Protein AF-A0A0R7H390-F1 (afdb_monomer_lite)

pLDDT: mean 93.68, std 4.77, range [68.94, 98.25]

Secondary structure (DSSP, 8-state):
-HHHHHHHHHHHHHHHHHHHHHHHHHHHHHTT---SPPPSS-HHHHHHHHHHHHSTT--HHHHHHHTT--HHHHHHHB-TTS-B-HHHHHHHT--

Structure (mmCIF, N/CA/C/O backbone):
data_AF-A0A0R7H390-F1
#
_entry.id   AF-A0A0R7H390-F1
#
loop_
_atom_site.group_PDB
_atom_site.id
_atom_site.type_symbol
_atom_site.label_atom_id
_atom_site.label_alt_id
_atom_site.label_comp_id
_atom_site.label_asym_id
_atom_site.label_entity_id
_atom_site.label_seq_id
_atom_site.pdbx_PDB_ins_code
_atom_site.Cartn_x
_atom_site.Cartn_y
_atom_site.Cartn_z
_atom_site.occupancy
_atom_site.B_iso_or_equiv
_atom_site.auth_seq_id
_atom_site.auth_comp_id
_atom_site.auth_asym_id
_atom_site.auth_atom_id
_atom_site.pdbx_PDB_model_num
ATOM 1 N N . MET A 1 1 ? 25.423 14.687 -37.374 1.00 68.94 1 MET A N 1
ATOM 2 C CA . MET A 1 1 ? 24.881 13.393 -37.857 1.00 68.94 1 MET A CA 1
ATOM 3 C C . MET A 1 1 ? 25.147 12.234 -36.902 1.00 68.94 1 MET A C 1
ATOM 5 O O . MET A 1 1 ? 24.192 11.565 -36.548 1.00 68.94 1 MET A O 1
ATOM 9 N N . VAL A 1 2 ? 26.380 12.016 -36.429 1.00 83.81 2 VAL A N 1
ATOM 10 C CA . VAL A 1 2 ? 26.723 10.866 -35.558 1.00 83.81 2 VAL A CA 1
ATOM 11 C C . VAL A 1 2 ? 25.930 10.830 -34.238 1.00 83.81 2 VAL A C 1
ATOM 13 O O . VAL A 1 2 ? 25.398 9.788 -33.874 1.00 83.81 2 VAL A O 1
ATOM 16 N N . PHE A 1 3 ? 25.745 11.974 -33.570 1.00 87.25 3 PHE A N 1
ATOM 17 C CA . PHE A 1 3 ? 24.935 12.056 -32.344 1.00 87.25 3 PHE A CA 1
ATOM 18 C C . PHE A 1 3 ? 23.461 11.669 -32.537 1.00 87.25 3 PHE A C 1
ATOM 20 O O . PHE A 1 3 ? 22.862 11.114 -31.625 1.00 87.25 3 PHE A O 1
ATOM 27 N N . GLY A 1 4 ? 22.886 11.921 -33.718 1.00 90.75 4 GLY A N 1
ATOM 28 C CA . GLY A 1 4 ? 21.497 11.557 -34.009 1.00 90.75 4 GLY A CA 1
ATOM 29 C C . GLY A 1 4 ? 21.309 10.046 -34.125 1.00 90.75 4 GLY A C 1
ATOM 30 O O . GLY A 1 4 ? 20.350 9.514 -33.588 1.00 90.75 4 GLY A O 1
ATOM 31 N N . ILE A 1 5 ? 22.262 9.348 -34.750 1.00 92.75 5 ILE A N 1
ATOM 32 C CA . ILE A 1 5 ? 22.227 7.882 -34.891 1.00 92.75 5 ILE A CA 1
ATOM 33 C C . ILE A 1 5 ? 22.374 7.203 -33.524 1.00 92.75 5 ILE A C 1
ATOM 35 O O . ILE A 1 5 ? 21.668 6.249 -33.220 1.00 92.75 5 ILE A O 1
ATOM 39 N N . PHE A 1 6 ? 23.264 7.705 -32.665 1.00 94.31 6 PHE A N 1
ATOM 40 C CA . PHE A 1 6 ? 23.379 7.167 -31.308 1.00 94.31 6 PHE A CA 1
ATOM 41 C C . PHE A 1 6 ? 22.156 7.480 -30.445 1.00 94.31 6 PHE A C 1
ATOM 43 O O . PHE A 1 6 ? 21.767 6.644 -29.635 1.00 94.31 6 PHE A O 1
ATOM 50 N N . ALA A 1 7 ? 21.522 8.641 -30.636 1.00 94.25 7 ALA A N 1
ATOM 51 C CA . ALA A 1 7 ? 20.273 8.960 -29.955 1.00 94.25 7 ALA A CA 1
ATOM 52 C C . ALA A 1 7 ? 19.150 7.988 -30.354 1.00 94.25 7 ALA A C 1
ATOM 54 O O . ALA A 1 7 ? 18.502 7.429 -29.473 1.00 94.25 7 ALA A O 1
ATOM 55 N N . THR A 1 8 ? 18.975 7.709 -31.651 1.00 95.19 8 THR A N 1
ATOM 56 C CA . THR A 1 8 ? 17.939 6.772 -32.115 1.00 95.19 8 THR A CA 1
ATOM 57 C C . THR A 1 8 ? 18.210 5.335 -31.671 1.00 95.19 8 THR A C 1
ATOM 59 O O . THR A 1 8 ? 17.280 4.625 -31.294 1.00 95.19 8 THR A O 1
ATOM 62 N N . LEU A 1 9 ? 19.475 4.900 -31.650 1.00 95.94 9 LEU A N 1
ATOM 63 C CA . LEU A 1 9 ? 19.848 3.587 -31.110 1.00 95.94 9 LEU A CA 1
ATOM 64 C C . LEU A 1 9 ? 19.571 3.486 -29.603 1.00 95.94 9 LEU A C 1
ATOM 66 O O . LEU A 1 9 ? 19.019 2.486 -29.150 1.00 95.94 9 LEU A O 1
ATOM 70 N N . ALA A 1 10 ? 19.887 4.529 -28.832 1.00 96.00 10 ALA A N 1
ATOM 71 C CA . ALA A 1 10 ? 19.615 4.555 -27.396 1.00 96.00 10 ALA A CA 1
ATOM 72 C C . ALA A 1 10 ? 18.107 4.527 -27.080 1.00 96.00 10 ALA A C 1
ATOM 74 O O . ALA A 1 10 ? 17.686 3.910 -26.098 1.00 96.00 10 ALA A O 1
ATOM 75 N N . GLU A 1 11 ? 17.283 5.180 -27.903 1.00 96.12 11 GLU A N 1
ATOM 76 C CA . GLU A 1 11 ? 15.821 5.109 -27.804 1.00 96.12 11 GLU A CA 1
ATOM 77 C C . GLU A 1 11 ? 15.305 3.700 -28.110 1.00 96.12 11 GLU A C 1
ATOM 79 O O . GLU A 1 11 ? 14.545 3.146 -27.314 1.00 96.12 11 GLU A O 1
ATOM 84 N N . PHE A 1 12 ? 15.797 3.075 -29.184 1.00 96.69 12 PHE A N 1
ATOM 85 C CA . PHE A 1 12 ? 15.444 1.701 -29.538 1.00 96.69 12 PHE A CA 1
ATOM 86 C C . PHE A 1 12 ? 15.781 0.700 -28.420 1.00 96.69 12 PHE A C 1
ATOM 88 O O . PHE A 1 12 ? 14.951 -0.132 -28.048 1.00 96.69 12 PHE A O 1
ATOM 95 N N . GLU A 1 13 ? 16.975 0.795 -27.828 1.00 97.50 13 GLU A N 1
ATOM 96 C CA . GLU A 1 13 ? 17.370 -0.069 -26.709 1.00 97.50 13 GLU A CA 1
ATOM 97 C C . GLU A 1 13 ? 16.482 0.139 -25.475 1.00 97.50 13 GLU A C 1
ATOM 99 O O . GLU A 1 13 ? 16.077 -0.829 -24.819 1.00 97.50 13 GLU A O 1
ATOM 104 N N . ARG A 1 14 ? 16.137 1.394 -25.160 1.00 97.19 14 ARG A N 1
ATOM 105 C CA . ARG A 1 14 ? 15.233 1.720 -24.051 1.00 97.19 14 ARG A CA 1
ATOM 106 C C . ARG A 1 14 ? 13.848 1.117 -24.264 1.00 97.19 14 ARG A C 1
ATOM 108 O O . ARG A 1 14 ? 13.281 0.566 -23.314 1.00 97.19 14 ARG A O 1
ATOM 115 N N . ASP A 1 15 ? 13.319 1.203 -25.477 1.00 97.56 15 ASP A N 1
ATOM 116 C CA . ASP A 1 15 ? 12.011 0.649 -25.813 1.00 97.56 15 ASP A CA 1
ATOM 117 C C . ASP A 1 15 ? 12.010 -0.879 -25.712 1.00 97.56 15 ASP A C 1
ATOM 119 O O . ASP A 1 15 ? 11.107 -1.449 -25.092 1.00 97.56 15 ASP A O 1
ATOM 123 N N . LEU A 1 16 ? 13.075 -1.542 -26.171 1.00 98.06 16 LEU A N 1
ATOM 124 C CA . LEU A 1 16 ? 13.220 -2.993 -26.047 1.00 98.06 16 LEU A CA 1
ATOM 125 C C . LEU A 1 16 ? 13.283 -3.452 -24.575 1.00 98.06 16 LEU A C 1
ATOM 127 O O . LEU A 1 16 ? 12.655 -4.443 -24.184 1.00 98.06 16 LEU A O 1
ATOM 131 N N . ILE A 1 17 ? 14.006 -2.718 -23.719 1.00 98.06 17 ILE A N 1
ATOM 132 C CA . ILE A 1 17 ? 14.057 -2.983 -22.270 1.00 98.06 17 ILE A CA 1
ATOM 133 C C . ILE A 1 17 ? 12.674 -2.792 -21.635 1.00 98.06 17 ILE A C 1
ATOM 135 O O . ILE A 1 17 ? 12.248 -3.600 -20.797 1.00 98.06 17 ILE A O 1
ATOM 139 N N . ARG A 1 18 ? 11.953 -1.736 -22.028 1.00 98.12 18 ARG A N 1
ATOM 140 C CA . ARG A 1 18 ? 10.603 -1.455 -21.535 1.00 98.12 18 ARG A CA 1
ATOM 141 C C . ARG A 1 18 ? 9.638 -2.570 -21.915 1.00 98.12 18 ARG A C 1
ATOM 143 O O . ARG A 1 18 ? 8.924 -3.058 -21.039 1.00 98.12 18 ARG A O 1
ATOM 150 N N . GLU A 1 19 ? 9.640 -2.998 -23.172 1.00 98.06 19 GLU A N 1
ATOM 151 C CA . GLU A 1 19 ? 8.780 -4.074 -23.664 1.00 98.06 19 GLU A CA 1
ATOM 152 C C . GLU A 1 19 ? 9.016 -5.369 -22.877 1.00 98.06 19 GLU A C 1
ATOM 154 O O . GLU A 1 19 ? 8.077 -5.943 -22.313 1.00 98.06 19 GLU A O 1
ATOM 159 N N . ARG A 1 20 ? 10.285 -5.768 -22.712 1.00 98.25 20 ARG A N 1
ATOM 160 C CA . ARG A 1 20 ? 10.655 -6.951 -21.921 1.00 98.25 20 ARG A CA 1
ATOM 161 C C . ARG A 1 20 ? 10.196 -6.839 -20.465 1.00 98.25 20 ARG A C 1
ATOM 163 O O . ARG A 1 20 ? 9.698 -7.810 -19.892 1.00 98.25 20 ARG A O 1
ATOM 170 N N . THR A 1 21 ? 10.331 -5.659 -19.862 1.00 97.75 21 THR A N 1
ATOM 171 C CA . THR A 1 21 ? 9.884 -5.409 -18.483 1.00 97.75 21 THR A CA 1
ATOM 172 C C . THR A 1 21 ? 8.366 -5.540 -18.360 1.00 97.75 21 THR A C 1
ATOM 174 O O . THR A 1 21 ? 7.869 -6.181 -17.431 1.00 97.75 21 THR A O 1
ATOM 177 N N . MET A 1 22 ? 7.616 -4.985 -19.314 1.00 97.69 22 MET A N 1
ATOM 178 C CA . MET A 1 22 ? 6.156 -5.075 -19.340 1.00 97.69 22 MET A CA 1
ATOM 179 C C . MET A 1 22 ? 5.674 -6.514 -19.529 1.00 97.69 22 MET A C 1
ATOM 181 O O . MET A 1 22 ? 4.785 -6.948 -18.792 1.00 97.69 22 MET A O 1
ATOM 185 N N . ALA A 1 23 ? 6.305 -7.277 -20.425 1.00 97.81 23 ALA A N 1
ATOM 186 C CA . ALA A 1 23 ? 6.035 -8.703 -20.599 1.00 97.81 23 ALA A CA 1
ATOM 187 C C . ALA A 1 23 ? 6.300 -9.495 -19.303 1.00 97.81 23 ALA A C 1
ATOM 189 O O . ALA A 1 23 ? 5.472 -10.304 -18.872 1.00 97.81 23 ALA A O 1
ATOM 190 N N . GLY A 1 24 ? 7.409 -9.207 -18.613 1.00 97.38 24 GLY A N 1
ATOM 191 C CA . GLY A 1 24 ? 7.732 -9.807 -17.316 1.00 97.38 24 GLY A CA 1
ATOM 192 C C . GLY A 1 24 ? 6.704 -9.482 -16.225 1.00 97.38 24 GLY A C 1
ATOM 193 O O . GLY A 1 24 ? 6.264 -10.375 -15.494 1.00 97.38 24 GLY A O 1
ATOM 194 N N . LEU A 1 25 ? 6.266 -8.221 -16.135 1.00 97.31 25 LEU A N 1
ATOM 195 C CA . LEU A 1 25 ? 5.224 -7.790 -15.199 1.00 97.31 25 LEU A CA 1
ATOM 196 C C . LEU A 1 25 ? 3.871 -8.440 -15.507 1.00 97.31 25 LEU A C 1
ATOM 198 O O . LEU A 1 25 ? 3.180 -8.861 -14.579 1.00 97.31 25 LEU A O 1
ATOM 202 N N . ALA A 1 26 ? 3.494 -8.551 -16.782 1.00 96.50 26 ALA A N 1
ATOM 203 C CA . ALA A 1 26 ? 2.273 -9.236 -17.202 1.00 96.50 26 ALA A CA 1
ATOM 204 C C . ALA A 1 26 ? 2.304 -10.718 -16.796 1.00 96.50 26 ALA A C 1
ATOM 206 O O . ALA A 1 26 ? 1.378 -11.202 -16.146 1.00 96.50 26 ALA A O 1
ATOM 207 N N . SER A 1 27 ? 3.418 -11.405 -17.062 1.00 97.25 27 SER A N 1
ATOM 208 C CA . SER A 1 27 ? 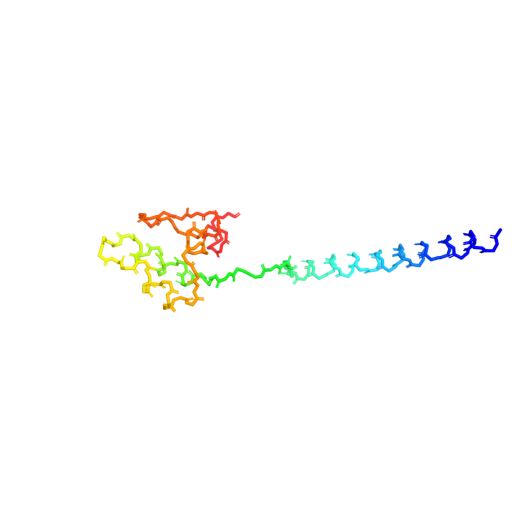3.638 -12.792 -16.641 1.00 97.25 27 SER A CA 1
ATOM 209 C C . SER A 1 27 ? 3.569 -12.959 -15.113 1.00 97.25 27 SER A C 1
ATOM 211 O O . SER A 1 27 ? 2.954 -13.897 -14.604 1.00 97.25 27 SER A O 1
ATOM 213 N N . ALA A 1 28 ? 4.147 -12.030 -14.343 1.00 96.94 28 ALA A N 1
ATOM 214 C CA . ALA A 1 28 ? 4.070 -12.055 -12.881 1.00 96.94 28 ALA A CA 1
ATOM 215 C C . ALA A 1 28 ? 2.637 -11.844 -12.360 1.00 96.94 28 ALA A C 1
ATOM 217 O O . ALA A 1 28 ? 2.230 -12.534 -11.421 1.00 96.94 28 ALA A O 1
ATOM 218 N N . ARG A 1 29 ? 1.872 -10.932 -12.975 1.00 95.31 29 ARG A N 1
ATOM 219 C CA . ARG A 1 29 ? 0.455 -10.702 -12.648 1.00 95.31 29 ARG A CA 1
ATOM 220 C C . ARG A 1 29 ? -0.408 -11.920 -12.958 1.00 95.31 29 ARG A C 1
ATOM 222 O O . ARG A 1 29 ? -1.226 -12.278 -12.119 1.00 95.31 29 ARG A O 1
ATOM 229 N N . ALA A 1 30 ? -0.173 -12.596 -14.085 1.00 95.56 30 ALA A N 1
ATOM 230 C CA . ALA A 1 30 ? -0.864 -13.839 -14.439 1.00 95.56 30 ALA A CA 1
ATOM 231 C C . ALA A 1 30 ? -0.632 -14.959 -13.405 1.00 95.56 30 ALA A C 1
ATOM 233 O O . ALA A 1 30 ? -1.536 -15.733 -13.116 1.00 95.56 30 ALA A O 1
ATOM 234 N N . ARG A 1 31 ? 0.547 -14.994 -12.764 1.00 96.81 31 ARG A N 1
ATOM 235 C CA . ARG A 1 31 ? 0.842 -15.881 -11.619 1.00 96.81 31 ARG A CA 1
ATOM 236 C C . ARG A 1 31 ? 0.263 -15.401 -10.276 1.00 96.81 31 ARG A C 1
ATOM 238 O O . ARG A 1 31 ? 0.611 -15.946 -9.234 1.00 96.81 31 ARG A O 1
ATOM 245 N N . GLY A 1 32 ? -0.555 -14.350 -10.263 1.00 93.44 32 GLY A N 1
ATOM 246 C CA . GLY A 1 32 ? -1.202 -13.821 -9.059 1.00 93.44 32 GLY A CA 1
ATOM 247 C C . GLY A 1 32 ? -0.392 -12.783 -8.272 1.00 93.44 32 GLY A C 1
ATOM 248 O O . GLY A 1 32 ? -0.816 -12.368 -7.191 1.00 93.44 32 GLY A O 1
ATOM 249 N N . ARG A 1 33 ? 0.761 -12.304 -8.768 1.00 93.38 33 ARG A N 1
ATOM 250 C CA . ARG A 1 33 ? 1.465 -11.189 -8.105 1.00 93.38 33 ARG A CA 1
ATOM 251 C C . ARG A 1 33 ? 0.766 -9.863 -8.401 1.00 93.38 33 ARG A C 1
ATOM 253 O O . ARG A 1 33 ? 0.828 -9.362 -9.516 1.00 93.38 33 ARG A O 1
ATOM 260 N N . LYS A 1 34 ? 0.181 -9.241 -7.371 1.00 88.62 34 LYS A N 1
ATOM 261 C CA . LYS A 1 34 ? -0.476 -7.922 -7.475 1.00 88.62 34 LYS A CA 1
ATOM 262 C C . LYS A 1 34 ? 0.510 -6.770 -7.750 1.00 88.62 34 LYS A C 1
ATOM 264 O O . LYS A 1 34 ? 0.185 -5.849 -8.493 1.00 88.62 34 LYS A O 1
ATOM 269 N N . GLY A 1 35 ? 1.726 -6.846 -7.200 1.00 89.56 35 GLY A N 1
ATOM 270 C CA . GLY A 1 35 ? 2.722 -5.767 -7.267 1.00 89.56 35 GLY A CA 1
ATOM 271 C C . GLY A 1 35 ? 2.392 -4.583 -6.346 1.00 89.56 35 GLY A C 1
ATOM 272 O O . GLY A 1 35 ? 1.487 -4.668 -5.517 1.00 89.56 35 GLY A O 1
ATOM 273 N N . GLY A 1 36 ? 3.139 -3.484 -6.485 1.00 92.38 36 GLY A N 1
ATOM 274 C CA . GLY A 1 36 ? 2.943 -2.256 -5.703 1.00 92.38 36 GLY A CA 1
ATOM 275 C C . GLY A 1 36 ? 3.398 -2.339 -4.239 1.00 92.38 36 GLY A C 1
ATOM 276 O O . GLY A 1 36 ? 3.934 -3.349 -3.778 1.00 92.38 36 GLY A O 1
ATOM 277 N N . ARG A 1 37 ? 3.197 -1.242 -3.498 1.00 92.38 37 ARG A N 1
ATOM 278 C CA . ARG A 1 37 ? 3.513 -1.164 -2.064 1.00 92.38 37 ARG A CA 1
ATOM 279 C C . ARG A 1 37 ? 2.499 -1.988 -1.266 1.00 92.38 37 ARG A C 1
ATOM 281 O O . ARG A 1 37 ? 1.294 -1.832 -1.443 1.00 92.38 37 ARG A O 1
ATOM 288 N N . LYS A 1 38 ? 2.986 -2.845 -0.365 1.00 92.00 38 LYS A N 1
ATOM 289 C CA 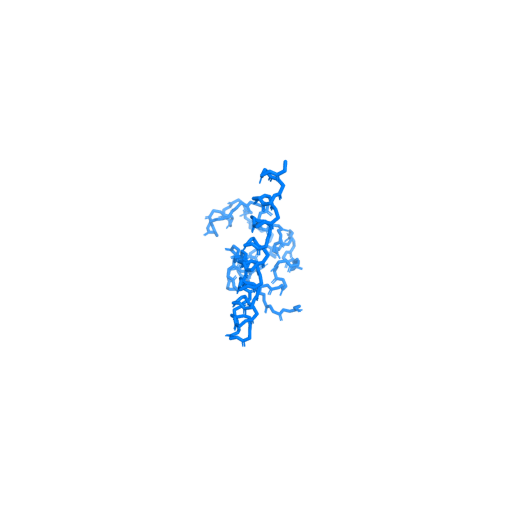. LYS A 1 38 ? 2.126 -3.583 0.572 1.00 92.00 38 LYS A CA 1
ATOM 290 C C . LYS A 1 38 ? 1.433 -2.615 1.536 1.00 92.00 38 LYS A C 1
ATOM 292 O O . LYS A 1 38 ? 2.001 -1.585 1.901 1.00 92.00 38 LYS A O 1
ATOM 297 N N . PHE A 1 39 ? 0.222 -2.965 1.962 1.00 94.19 39 PHE A N 1
ATOM 298 C CA . PHE A 1 39 ? -0.455 -2.241 3.035 1.00 94.19 39 PHE A CA 1
ATOM 299 C C . PHE A 1 39 ? 0.341 -2.351 4.337 1.00 94.19 39 PHE A C 1
ATOM 301 O O . PHE A 1 39 ? 1.014 -3.351 4.582 1.00 94.19 39 PHE A O 1
ATOM 308 N N . ALA A 1 40 ? 0.261 -1.298 5.146 1.00 93.75 40 ALA A N 1
ATOM 309 C CA . ALA A 1 40 ? 0.955 -1.198 6.425 1.00 93.75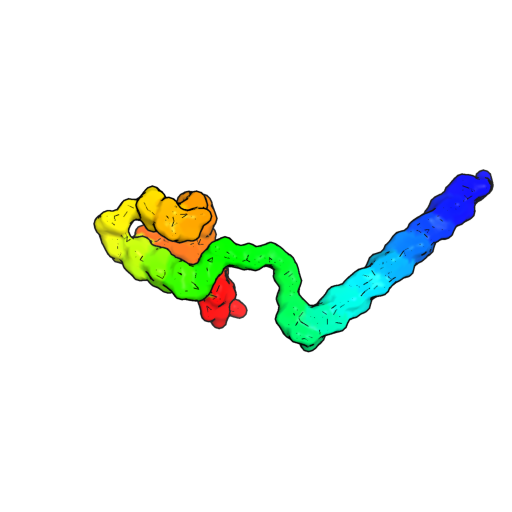 40 ALA A CA 1
ATOM 310 C C . ALA A 1 40 ? 0.329 -2.099 7.499 1.00 93.75 40 ALA A C 1
ATOM 312 O O . ALA A 1 40 ? 1.040 -2.566 8.378 1.00 93.75 40 ALA A O 1
ATOM 313 N N . LEU A 1 41 ? -0.983 -2.350 7.414 1.00 94.75 41 LEU A N 1
ATOM 314 C CA . LEU A 1 41 ? -1.713 -3.188 8.362 1.00 94.75 41 LEU A CA 1
ATOM 315 C C . LEU A 1 41 ? -2.179 -4.494 7.718 1.00 94.75 41 LEU A C 1
ATOM 317 O O . LEU A 1 41 ? -2.640 -4.526 6.574 1.00 94.75 41 LEU A O 1
ATOM 321 N N . THR A 1 42 ? -2.089 -5.573 8.490 1.00 95.31 42 THR A N 1
ATOM 322 C CA . THR A 1 42 ? -2.659 -6.884 8.159 1.00 95.31 42 THR A CA 1
ATOM 323 C C . THR A 1 42 ? -4.172 -6.911 8.397 1.00 95.31 42 THR A C 1
ATOM 325 O O . THR A 1 42 ? -4.719 -6.079 9.117 1.00 95.31 42 THR A O 1
ATOM 328 N N . LYS A 1 43 ? -4.869 -7.918 7.851 1.00 95.56 43 LYS A N 1
ATOM 329 C CA . LYS A 1 43 ? -6.313 -8.118 8.089 1.00 95.56 43 LYS A CA 1
ATOM 330 C C . LYS A 1 43 ? -6.665 -8.180 9.579 1.00 95.56 43 LYS A C 1
ATOM 332 O O . LYS A 1 43 ? -7.662 -7.595 9.991 1.00 95.56 43 LYS A O 1
ATOM 337 N N . ALA A 1 44 ? -5.847 -8.873 10.371 1.00 95.69 44 ALA A N 1
ATOM 338 C CA . ALA A 1 44 ? -6.047 -8.993 11.812 1.00 95.69 44 ALA A CA 1
ATOM 339 C C . ALA A 1 44 ? -5.894 -7.636 12.509 1.00 95.69 44 ALA A C 1
ATOM 341 O O . ALA A 1 44 ? -6.768 -7.237 13.272 1.00 95.69 44 ALA A O 1
ATOM 342 N N . GLN A 1 45 ? -4.842 -6.887 12.169 1.00 96.06 45 GLN A N 1
ATOM 343 C CA . GLN A 1 45 ? -4.611 -5.556 12.728 1.00 96.06 45 GLN A CA 1
ATOM 344 C C . GLN A 1 45 ? -5.702 -4.555 12.340 1.00 96.06 45 GLN A C 1
ATOM 346 O O . GLN A 1 45 ? -6.090 -3.743 13.168 1.00 96.06 45 GLN A O 1
ATOM 351 N N . VAL A 1 46 ? -6.238 -4.622 11.116 1.00 96.38 46 VAL A N 1
ATOM 352 C CA . VAL A 1 46 ? -7.366 -3.765 10.710 1.00 96.38 46 VAL A CA 1
ATOM 353 C C . VAL A 1 46 ? -8.607 -4.063 11.551 1.00 96.38 46 VAL A C 1
ATOM 355 O O . VAL A 1 46 ? -9.262 -3.129 12.000 1.00 96.38 46 VAL A O 1
ATOM 358 N N . ARG A 1 47 ? -8.914 -5.340 11.816 1.00 95.38 47 ARG A N 1
ATOM 359 C CA . ARG A 1 47 ? -10.044 -5.718 12.685 1.00 95.38 47 ARG A CA 1
ATOM 360 C C . ARG A 1 47 ? -9.832 -5.286 14.133 1.00 95.38 47 ARG A C 1
ATOM 362 O O . ARG A 1 47 ? -10.766 -4.791 14.751 1.00 95.38 47 ARG A O 1
ATOM 369 N N . LEU A 1 48 ? -8.612 -5.434 14.652 1.00 94.88 48 LEU A N 1
ATOM 370 C CA . LEU A 1 48 ? -8.253 -4.956 15.987 1.00 94.88 48 LEU A CA 1
ATOM 371 C C . LEU A 1 48 ? -8.422 -3.439 16.075 1.00 94.88 48 LEU A C 1
ATOM 373 O O . LEU A 1 48 ? -9.127 -2.958 16.953 1.00 94.88 48 LEU A O 1
ATOM 377 N N . ALA A 1 49 ? -7.851 -2.696 15.125 1.00 95.00 49 ALA A N 1
ATOM 378 C CA . ALA A 1 49 ? -7.987 -1.247 15.051 1.00 95.00 49 ALA A CA 1
ATOM 379 C C . ALA A 1 49 ? -9.457 -0.817 14.970 1.00 95.00 49 ALA A C 1
ATOM 381 O O . ALA A 1 49 ? -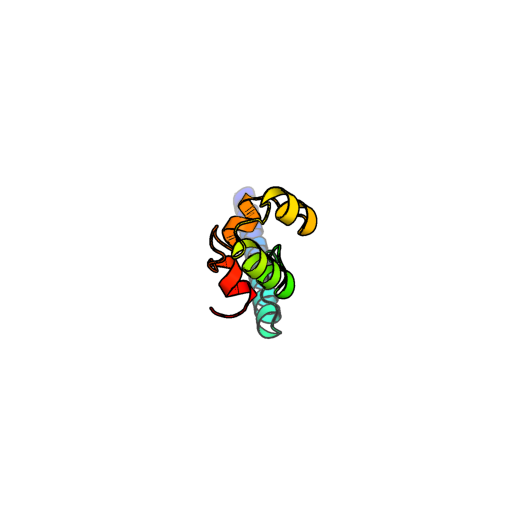9.845 0.152 15.613 1.00 95.00 49 ALA A O 1
ATOM 382 N N . GLN A 1 50 ? -10.278 -1.556 14.218 1.00 95.44 50 GLN A N 1
ATOM 383 C CA . GLN A 1 50 ? -11.714 -1.322 14.112 1.00 95.44 50 GLN A CA 1
ATOM 384 C C . GLN A 1 50 ? -12.426 -1.486 15.460 1.00 95.44 50 GLN A C 1
ATOM 386 O O . GLN A 1 50 ? -13.162 -0.595 15.876 1.00 95.44 50 GLN A O 1
ATOM 391 N N . ALA A 1 51 ? -12.186 -2.604 16.148 1.00 94.25 51 ALA A N 1
ATOM 392 C CA . ALA A 1 51 ? -12.796 -2.897 17.441 1.00 94.25 51 ALA A CA 1
ATOM 393 C C . ALA A 1 51 ? -12.323 -1.932 18.539 1.00 94.25 51 ALA A C 1
ATOM 395 O O . ALA A 1 51 ? -13.128 -1.481 19.349 1.00 94.25 51 ALA A O 1
ATOM 396 N N . ALA A 1 52 ? -11.035 -1.584 18.541 1.00 93.81 52 ALA A N 1
ATOM 397 C CA . ALA A 1 52 ? -10.457 -0.642 19.489 1.00 93.81 52 ALA A CA 1
ATOM 398 C C . ALA A 1 52 ? -11.018 0.772 19.274 1.00 93.81 52 ALA A C 1
ATOM 400 O O . ALA A 1 52 ? -11.458 1.405 20.224 1.00 93.81 52 ALA A O 1
ATOM 401 N N . MET A 1 53 ? -11.097 1.250 18.030 1.00 93.56 53 MET A N 1
ATOM 402 C CA . MET A 1 53 ? -11.671 2.566 17.710 1.00 93.56 53 MET A CA 1
ATOM 403 C C . MET A 1 53 ? -13.178 2.674 17.978 1.00 93.56 53 MET A C 1
ATOM 405 O O . MET A 1 53 ? -13.691 3.778 18.132 1.00 93.56 53 MET A O 1
ATOM 409 N N . ALA A 1 54 ? -13.905 1.555 18.029 1.00 92.00 54 ALA A N 1
ATOM 410 C CA . ALA A 1 54 ? -15.316 1.556 18.411 1.00 92.00 54 ALA A CA 1
ATOM 411 C C . ALA A 1 54 ? -15.521 1.770 19.926 1.00 92.00 54 ALA A C 1
ATOM 413 O O . ALA A 1 54 ? -16.602 2.183 20.351 1.00 92.00 54 ALA A O 1
ATOM 414 N N . GLN A 1 55 ? -14.497 1.505 20.745 1.00 92.06 55 GLN A N 1
ATOM 415 C CA . GLN A 1 55 ? -14.532 1.742 22.187 1.00 92.06 55 GLN A CA 1
ATOM 416 C C . GLN A 1 55 ? -14.199 3.206 22.487 1.00 92.06 55 GLN A C 1
ATOM 418 O O . GLN A 1 55 ? -13.222 3.755 21.981 1.00 92.06 55 GLN A O 1
ATOM 423 N N . ARG A 1 56 ? -15.008 3.841 23.341 1.00 81.19 56 ARG A N 1
ATOM 424 C CA . ARG A 1 56 ? -14.874 5.272 23.660 1.00 81.19 56 ARG A CA 1
ATOM 425 C C . ARG A 1 56 ? -13.609 5.619 24.447 1.00 81.19 56 ARG A C 1
ATOM 427 O O . ARG A 1 56 ? -13.128 6.739 24.315 1.00 81.19 56 ARG A O 1
ATOM 434 N N . ASP A 1 57 ? -13.071 4.666 25.204 1.00 86.81 57 ASP A N 1
ATOM 435 C CA . ASP A 1 57 ? -11.935 4.885 26.108 1.00 86.81 57 ASP A CA 1
ATOM 436 C C . ASP A 1 57 ? -10.574 4.567 25.464 1.00 86.81 57 ASP A C 1
ATOM 438 O O . ASP A 1 57 ? -9.528 4.650 26.109 1.00 86.81 57 ASP A O 1
ATOM 442 N N . THR A 1 58 ? -10.553 4.216 24.176 1.00 86.62 58 THR A N 1
ATOM 443 C CA . THR A 1 58 ? -9.312 3.866 23.483 1.00 86.62 58 THR A CA 1
ATOM 444 C C . THR A 1 58 ? -8.450 5.097 23.223 1.00 86.62 58 THR A C 1
ATOM 446 O O . THR A 1 58 ? -8.799 5.992 22.450 1.00 86.62 58 THR A O 1
ATOM 449 N N . SER A 1 59 ? -7.241 5.094 23.783 1.00 93.56 59 SER A N 1
ATOM 450 C CA . SER A 1 59 ? -6.193 6.043 23.408 1.00 93.56 59 SER A CA 1
ATOM 451 C C . SER A 1 59 ? -5.684 5.745 21.996 1.00 93.56 59 SER A C 1
ATOM 453 O O . SER A 1 59 ? -4.945 4.787 21.758 1.00 93.56 59 SER A O 1
ATOM 455 N N . VAL A 1 60 ? -6.015 6.621 21.041 1.00 93.31 60 VAL A N 1
ATOM 456 C CA . VAL A 1 60 ? -5.516 6.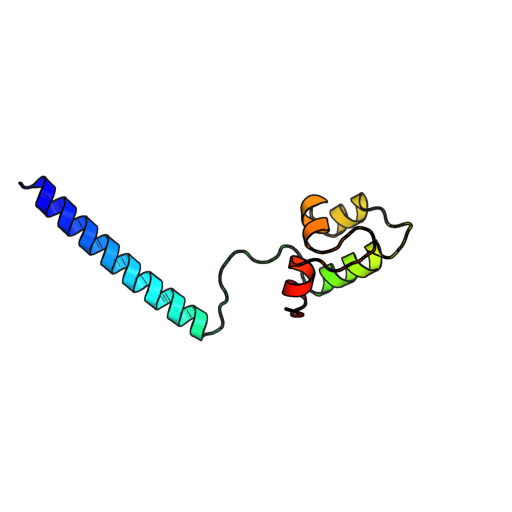545 19.654 1.00 93.31 60 VAL A CA 1
ATOM 457 C C . VAL A 1 60 ? -3.987 6.517 19.610 1.00 93.31 60 VAL A C 1
ATOM 459 O O . VAL A 1 60 ? -3.393 5.884 18.738 1.00 93.31 60 VAL A O 1
ATOM 462 N N . SER A 1 61 ? -3.336 7.215 20.544 1.00 94.12 61 SER A N 1
ATOM 463 C CA . SER A 1 61 ? -1.880 7.302 20.585 1.00 94.12 61 SER A CA 1
ATOM 464 C C . SER A 1 61 ? -1.229 5.974 20.938 1.00 94.12 61 SER A C 1
ATOM 466 O O . SER A 1 61 ? -0.208 5.635 20.345 1.00 94.12 61 SER A O 1
ATOM 468 N N . ASP A 1 62 ? -1.801 5.243 21.889 1.00 94.69 62 ASP A N 1
ATOM 469 C CA . ASP A 1 62 ? -1.224 3.986 22.356 1.00 94.69 62 ASP A CA 1
ATOM 470 C C . ASP A 1 62 ? -1.550 2.851 21.390 1.00 94.69 62 ASP A C 1
ATOM 472 O O . ASP A 1 62 ? -0.654 2.087 21.041 1.00 94.69 62 ASP A O 1
ATOM 476 N N . LEU A 1 63 ? -2.751 2.864 20.799 1.00 94.00 63 LEU A N 1
ATOM 477 C CA . LEU A 1 63 ? -3.102 1.982 19.684 1.00 94.00 63 LEU A CA 1
ATOM 478 C C . LEU A 1 63 ? -2.132 2.135 18.497 1.00 94.00 63 LEU A C 1
ATOM 480 O O . LEU A 1 63 ? -1.699 1.152 17.903 1.00 94.00 63 LEU A O 1
ATOM 484 N N . CYS A 1 64 ? -1.758 3.371 18.150 1.00 95.44 64 CYS A N 1
ATOM 485 C CA . CYS A 1 64 ? -0.771 3.639 17.099 1.00 95.44 64 CYS A CA 1
ATOM 486 C C . CYS A 1 64 ? 0.608 3.047 17.427 1.00 95.44 64 CYS A C 1
ATOM 488 O O . CYS A 1 64 ? 1.234 2.443 16.555 1.00 95.44 64 CYS A O 1
ATOM 490 N N . LYS A 1 65 ? 1.071 3.192 18.677 1.00 95.81 65 LYS A N 1
ATOM 491 C CA . LYS A 1 65 ? 2.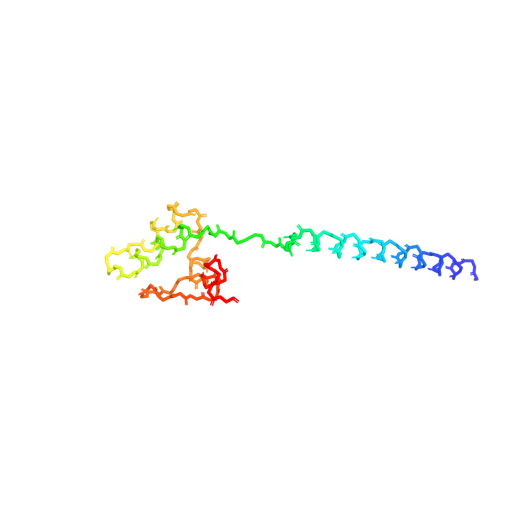353 2.627 19.128 1.00 95.81 65 LYS A CA 1
ATOM 492 C C . LYS A 1 65 ? 2.338 1.102 19.076 1.00 95.81 65 LYS A C 1
ATOM 494 O O . LYS A 1 65 ? 3.282 0.515 18.562 1.00 95.81 65 LYS A O 1
ATOM 499 N N . GLU A 1 66 ? 1.264 0.478 19.557 1.00 94.12 66 GLU A N 1
ATOM 500 C CA . GLU A 1 66 ? 1.099 -0.979 19.554 1.00 94.12 66 GLU A CA 1
ATOM 501 C C . GLU A 1 66 ? 1.082 -1.544 18.128 1.00 94.12 66 GLU A C 1
ATOM 503 O O . GLU A 1 66 ? 1.726 -2.548 17.831 1.00 94.12 66 GLU A O 1
ATOM 508 N N . LEU A 1 67 ? 0.401 -0.855 17.209 1.00 93.81 67 LEU A N 1
ATOM 509 C CA . LEU A 1 67 ? 0.354 -1.230 15.798 1.00 93.81 67 LEU A CA 1
ATOM 510 C C . LEU A 1 67 ? 1.612 -0.826 15.009 1.00 93.81 67 LEU A C 1
ATOM 512 O O . LEU A 1 67 ? 1.729 -1.196 13.840 1.00 93.81 67 LEU A O 1
ATOM 516 N N . GLY A 1 68 ? 2.537 -0.072 15.612 1.00 95.31 68 GLY A N 1
ATOM 517 C CA . GLY A 1 68 ? 3.758 0.411 14.963 1.00 95.31 68 GLY A CA 1
ATOM 518 C C . GLY A 1 68 ? 3.505 1.375 13.800 1.00 95.31 68 GLY A C 1
ATOM 519 O O . GLY A 1 68 ? 4.269 1.393 12.835 1.00 95.31 68 GLY A O 1
ATOM 520 N N . ILE A 1 69 ? 2.418 2.151 13.848 1.00 96.00 69 ILE A N 1
ATOM 521 C CA . ILE A 1 69 ? 2.027 3.086 12.785 1.00 96.00 69 ILE A CA 1
ATOM 522 C C . ILE A 1 69 ? 1.729 4.479 13.333 1.00 96.00 69 ILE A C 1
ATOM 524 O O . ILE A 1 69 ? 1.383 4.656 14.494 1.00 96.00 69 ILE A O 1
ATOM 528 N N . GLU A 1 70 ? 1.798 5.491 12.473 1.00 96.25 70 GLU A N 1
ATOM 529 C CA . GLU A 1 70 ? 1.362 6.839 12.838 1.00 96.25 70 GLU A CA 1
ATOM 530 C C . GLU A 1 70 ? -0.159 7.021 12.734 1.00 96.25 70 GLU A C 1
ATOM 532 O O . GLU A 1 70 ? -0.835 6.353 11.943 1.00 96.25 70 GLU A O 1
ATOM 537 N N . ARG A 1 71 ? -0.688 8.027 13.446 1.00 95.12 71 ARG A N 1
ATOM 538 C CA . ARG A 1 71 ? -2.118 8.394 13.444 1.00 95.12 71 ARG A CA 1
ATOM 539 C C . ARG A 1 71 ? -2.668 8.622 12.035 1.00 95.12 71 ARG A C 1
ATOM 541 O O . ARG A 1 71 ? -3.774 8.189 11.725 1.00 95.12 71 ARG A O 1
ATOM 548 N N . VAL A 1 72 ? -1.881 9.255 11.161 1.00 95.75 72 VAL A N 1
ATOM 549 C CA . VAL A 1 72 ? -2.259 9.492 9.756 1.00 95.75 72 VAL A CA 1
ATOM 550 C C . VAL A 1 72 ? -2.480 8.173 9.021 1.00 95.75 72 VAL A C 1
ATOM 552 O O . VAL A 1 72 ? -3.422 8.047 8.242 1.00 95.75 72 VAL A O 1
ATOM 555 N N . THR A 1 73 ? -1.633 7.174 9.282 1.00 96.00 73 THR A N 1
ATOM 556 C CA . THR A 1 73 ? -1.785 5.845 8.691 1.00 96.00 73 THR A CA 1
ATOM 557 C C . THR A 1 73 ? -3.033 5.174 9.238 1.00 96.00 73 THR A C 1
ATOM 559 O O . THR A 1 73 ? -3.828 4.694 8.441 1.00 96.00 73 THR A O 1
ATOM 562 N N . LEU A 1 74 ? -3.264 5.209 10.552 1.00 96.06 74 LEU A N 1
ATOM 563 C CA . LEU A 1 74 ? -4.438 4.598 11.180 1.00 96.06 74 LEU A CA 1
ATOM 564 C C . LEU A 1 74 ? -5.751 5.128 10.584 1.00 96.06 74 LEU A C 1
ATOM 566 O O . LEU A 1 74 ? -6.584 4.340 10.133 1.00 96.06 74 LEU A O 1
ATOM 570 N N . TYR A 1 75 ? -5.872 6.452 10.446 1.00 96.12 75 TYR A N 1
ATOM 571 C CA . TYR A 1 75 ? -7.050 7.102 9.864 1.00 96.12 75 TYR A CA 1
ATOM 572 C C . TYR A 1 75 ? -7.255 6.863 8.363 1.00 96.12 75 TYR A C 1
ATOM 574 O O . TYR A 1 75 ? -8.294 7.243 7.825 1.00 96.12 75 TYR A O 1
ATOM 582 N N . ARG A 1 76 ? -6.311 6.232 7.655 1.00 96.12 76 ARG A N 1
ATOM 583 C CA . ARG A 1 76 ? -6.555 5.733 6.290 1.00 96.12 76 ARG A CA 1
ATOM 584 C C . ARG A 1 76 ? -7.313 4.404 6.287 1.00 96.12 76 ARG A C 1
ATOM 586 O O . ARG A 1 76 ? -7.999 4.117 5.309 1.00 96.12 76 ARG A O 1
ATOM 593 N N . TYR A 1 77 ? -7.204 3.609 7.356 1.00 96.69 77 TYR A N 1
ATOM 594 C CA . TYR A 1 77 ? -7.863 2.302 7.479 1.00 96.69 77 TYR A CA 1
ATOM 595 C C . TYR A 1 77 ? -9.178 2.381 8.249 1.00 96.69 77 TYR A C 1
ATOM 597 O O . TYR A 1 77 ? -10.160 1.775 7.820 1.00 96.69 77 TYR A O 1
ATOM 605 N N . VAL A 1 78 ? -9.198 3.111 9.367 1.00 96.38 78 VAL A N 1
ATOM 606 C CA . VAL A 1 78 ? -10.327 3.148 10.306 1.00 96.38 78 VAL A CA 1
ATOM 607 C C . VAL A 1 78 ? -10.547 4.582 10.774 1.00 96.38 78 VAL A C 1
ATOM 609 O O . VAL A 1 78 ? -9.589 5.280 11.095 1.00 96.38 78 VAL A O 1
ATOM 612 N N . GLY A 1 79 ? -11.791 5.051 10.781 1.00 93.94 79 GLY A N 1
ATOM 613 C CA . GLY A 1 79 ? -12.125 6.368 11.312 1.00 93.94 79 GLY A CA 1
ATOM 614 C C . GLY A 1 79 ? -12.423 6.379 12.822 1.00 93.94 79 GLY A C 1
ATOM 615 O O . GLY A 1 79 ? -12.349 5.338 13.475 1.00 93.94 79 GLY A O 1
ATOM 616 N N . PRO A 1 80 ? -12.726 7.553 13.406 1.00 89.81 80 PRO A N 1
ATOM 617 C CA . PRO A 1 80 ? -12.803 7.736 14.859 1.00 89.81 80 PRO A CA 1
ATOM 618 C C . PRO A 1 80 ? -13.900 6.944 15.581 1.00 89.81 80 PRO A C 1
ATOM 620 O O . PRO A 1 80 ? -13.857 6.865 16.801 1.00 89.81 80 PRO A O 1
ATOM 623 N N . LYS A 1 81 ? -14.900 6.409 14.869 1.00 89.38 81 LYS A N 1
ATOM 624 C CA . LYS A 1 81 ? -15.982 5.595 15.448 1.00 89.38 81 LYS A CA 1
ATOM 625 C C . LYS A 1 81 ? -15.831 4.106 15.117 1.00 89.38 81 LYS A C 1
ATOM 627 O O . LYS A 1 81 ? -16.770 3.340 15.319 1.00 89.38 81 LYS A O 1
ATOM 632 N N . GLY A 1 82 ? -14.690 3.691 14.560 1.00 90.00 82 GLY A N 1
ATOM 633 C CA . GLY A 1 82 ? -14.487 2.322 14.081 1.00 90.00 82 GLY A CA 1
ATOM 634 C C . GLY A 1 82 ? -15.047 2.065 12.675 1.00 90.00 82 GLY A C 1
ATOM 635 O O . GLY A 1 82 ? -15.178 0.914 12.260 1.00 90.00 82 GLY A O 1
ATOM 636 N N . GLU A 1 83 ? -15.387 3.104 11.909 1.00 93.81 83 GLU A N 1
ATOM 637 C CA . GLU A 1 83 ? -15.836 2.947 10.527 1.00 93.81 83 GLU A CA 1
ATOM 638 C C . GLU A 1 83 ? -14.673 2.569 9.594 1.00 93.81 83 GLU A C 1
ATOM 640 O O . GLU A 1 83 ? -13.613 3.199 9.600 1.00 93.81 83 GLU A O 1
ATOM 645 N N . LEU A 1 84 ? -14.862 1.537 8.765 1.00 95.00 84 LEU A N 1
ATOM 646 C CA . LEU A 1 84 ? -13.851 1.121 7.791 1.00 95.00 84 LEU A CA 1
ATOM 647 C C . LEU A 1 84 ? -13.760 2.126 6.642 1.00 95.00 84 LEU A C 1
ATOM 649 O O . LEU A 1 84 ? -14.741 2.396 5.945 1.00 95.00 84 LEU A O 1
ATOM 653 N N . ARG A 1 85 ? -12.545 2.616 6.404 1.00 94.75 85 ARG A N 1
ATOM 654 C CA . ARG A 1 85 ? -12.185 3.459 5.259 1.00 94.75 85 ARG A CA 1
ATOM 655 C C . ARG A 1 85 ? -11.577 2.621 4.137 1.00 94.75 85 ARG A C 1
ATOM 657 O O . ARG A 1 85 ? -11.404 1.411 4.281 1.00 94.75 85 ARG A O 1
ATOM 664 N N . ASP A 1 86 ? -11.250 3.258 3.018 1.00 93.56 86 ASP A N 1
ATOM 665 C CA . ASP A 1 86 ? -10.882 2.580 1.768 1.00 93.56 86 ASP A CA 1
ATOM 666 C C . ASP A 1 86 ? -9.729 1.582 1.931 1.00 93.56 86 ASP A C 1
ATOM 668 O O . ASP A 1 86 ? -9.844 0.433 1.503 1.00 93.56 86 ASP A O 1
ATOM 672 N N . HIS A 1 87 ? -8.649 1.952 2.636 1.00 94.06 87 HIS A N 1
ATOM 673 C CA . HIS A 1 87 ? -7.548 1.012 2.883 1.00 94.06 87 HIS A CA 1
ATOM 674 C C . HIS A 1 87 ? -7.986 -0.178 3.747 1.00 94.06 87 HIS A C 1
ATOM 676 O O . HIS A 1 87 ? -7.544 -1.302 3.515 1.00 94.06 87 HIS A O 1
ATOM 682 N N . GLY A 1 88 ? -8.860 0.053 4.731 1.00 94.38 88 GLY A N 1
ATOM 683 C CA . GLY A 1 88 ? -9.408 -1.000 5.584 1.00 94.38 88 GLY A CA 1
ATOM 684 C C . GLY A 1 88 ? -10.262 -1.984 4.786 1.00 94.38 88 GLY A C 1
ATOM 685 O O . GLY A 1 88 ? -10.043 -3.193 4.867 1.00 94.38 88 GLY A O 1
ATOM 686 N N . LYS A 1 89 ? -11.174 -1.471 3.951 1.00 94.69 89 LYS A N 1
ATOM 687 C CA . LYS A 1 89 ? -12.027 -2.284 3.069 1.00 94.69 89 LYS A CA 1
ATOM 688 C C . LYS A 1 89 ? -11.198 -3.129 2.105 1.00 94.69 89 LYS A C 1
ATOM 690 O O . LYS A 1 89 ? -11.419 -4.335 2.001 1.00 94.69 89 LYS A O 1
ATOM 695 N N . HIS A 1 90 ? -10.189 -2.524 1.482 1.00 93.31 90 HIS A N 1
ATOM 696 C CA . HIS A 1 90 ? -9.325 -3.203 0.518 1.00 93.31 90 HIS A CA 1
ATOM 697 C C . HIS A 1 90 ? -8.459 -4.289 1.162 1.00 93.31 90 HIS A C 1
ATOM 699 O O . HIS A 1 90 ? -8.301 -5.371 0.601 1.00 93.31 90 HIS A O 1
ATOM 705 N N . VAL A 1 91 ? -7.910 -4.042 2.358 1.00 94.19 91 VAL A N 1
ATOM 706 C CA . VAL A 1 91 ? -7.157 -5.073 3.092 1.00 94.19 91 VAL A CA 1
ATOM 707 C C . VAL A 1 91 ? -8.058 -6.240 3.476 1.00 94.19 91 VAL A C 1
ATOM 709 O O . VAL A 1 91 ? -7.631 -7.390 3.376 1.00 94.19 91 VAL A O 1
ATOM 712 N N . LEU A 1 92 ? -9.300 -5.971 3.881 1.00 93.81 92 LEU A N 1
ATOM 713 C CA . LEU A 1 92 ? -10.267 -7.009 4.235 1.00 93.81 92 LEU A CA 1
ATOM 714 C C . LEU A 1 92 ? -10.856 -7.739 3.018 1.00 93.81 92 LEU A C 1
ATOM 716 O O . LEU A 1 92 ? -11.409 -8.822 3.198 1.00 93.81 92 LEU A O 1
ATOM 720 N N . GLY A 1 93 ? -10.663 -7.221 1.801 1.00 89.44 93 GLY A N 1
ATOM 721 C CA . GLY A 1 93 ? -11.219 -7.789 0.570 1.00 89.44 93 GLY A CA 1
ATOM 722 C C . GLY A 1 93 ? -12.722 -7.544 0.424 1.00 89.44 93 GLY A C 1
ATOM 723 O O . GLY A 1 93 ? -13.416 -8.365 -0.160 1.00 89.44 93 GLY A O 1
ATOM 724 N N . LEU A 1 94 ? -13.220 -6.448 1.004 1.00 85.38 94 LEU A N 1
ATOM 725 C CA . LEU A 1 94 ? -14.617 -6.003 0.903 1.00 85.38 94 LEU A CA 1
ATOM 726 C C . LEU A 1 94 ? -14.850 -5.087 -0.314 1.00 85.38 94 LEU A C 1
ATOM 728 O O . LEU A 1 94 ? -15.928 -4.522 -0.478 1.00 85.38 94 LEU A O 1
ATOM 732 N N . THR A 1 95 ? -13.814 -4.878 -1.124 1.00 70.06 95 THR A N 1
ATOM 733 C CA . THR A 1 95 ? -13.778 -4.104 -2.371 1.00 70.06 95 THR A CA 1
ATOM 734 C C . THR A 1 95 ? -12.796 -4.803 -3.296 1.00 70.06 95 THR A C 1
ATOM 736 O O . THR A 1 95 ? -13.117 -4.941 -4.492 1.00 70.06 95 THR A O 1
#

Sequence (95 aa):
MVFGIFATLAEFERDLIRERTMAGLASARARGRKGGRKFALTKAQVRLAQAAMAQRDTSVSDLCKELGIERVTLYRYVGPKGELRDHGKHVLGLT

Organism: Corynebacterium striatum (NCBI:txid43770)

InterPro domains:
  IPR006119 Resolvase, N-terminal catalytic domain [PF00239] (1-33)
  IPR006119 Resolvase, N-terminal catalytic domain [PS51736] (1-32)
  IPR009057 Homedomain-like superfamily [SSF46689] (36-78)
  IPR036162 Resolvase-like, N-terminal catalytic domain superfamily [G3DSA:3.40.50.1390] (1-40)
  IPR036162 Resolvase-like, N-terminal catalytic domain superfamily [SSF53041] (1-33)

Foldseek 3Di:
DVVVVVVVVVVVVVVVVVVVVVVVVVVVVVVVDPDDDDQLDALVLLVVLLVLLLDPPRDLVVNCVVSVHDSVSSCCQANNNSDGHDSVCVNNVVD

Radius of gyration: 22.26 Å; chains: 1; bounding box: 43×29×64 Å